Protein AF-A0A956U9A4-F1 (afdb_monomer)

pLDDT: mean 95.12, std 6.98, range [62.41, 98.94]

Structure (mmCIF, N/CA/C/O backbone):
data_AF-A0A956U9A4-F1
#
_entry.id   AF-A0A956U9A4-F1
#
loop_
_atom_site.group_PDB
_atom_site.id
_atom_site.type_symbol
_atom_site.label_atom_id
_atom_site.label_alt_id
_atom_site.label_comp_id
_atom_site.label_asym_id
_atom_site.label_entity_id
_atom_site.label_seq_id
_atom_site.pdbx_PDB_ins_code
_atom_site.Cartn_x
_atom_site.Cartn_y
_atom_site.Cartn_z
_atom_site.occupancy
_atom_site.B_iso_or_equiv
_atom_site.auth_seq_id
_atom_site.auth_comp_id
_atom_site.auth_asym_id
_atom_site.auth_atom_id
_atom_site.pdbx_PDB_model_num
ATOM 1 N N . ARG A 1 1 ? 8.591 -14.995 8.608 1.00 62.41 1 ARG A N 1
ATOM 2 C CA . ARG A 1 1 ? 7.697 -15.662 7.623 1.00 62.41 1 ARG A CA 1
ATOM 3 C C . ARG A 1 1 ? 7.841 -14.885 6.318 1.00 62.41 1 ARG A C 1
ATOM 5 O O . ARG A 1 1 ? 8.077 -13.694 6.421 1.00 62.41 1 ARG A O 1
ATOM 12 N N . SER A 1 2 ? 7.790 -15.517 5.143 1.00 76.75 2 SER A N 1
ATOM 13 C CA . SER A 1 2 ? 8.068 -14.824 3.863 1.00 76.75 2 SER A CA 1
ATOM 14 C C . SER A 1 2 ? 7.230 -15.306 2.670 1.00 76.75 2 SER A C 1
ATOM 16 O O . SER A 1 2 ? 7.515 -14.936 1.541 1.00 76.75 2 SER A O 1
ATOM 18 N N . ALA A 1 3 ? 6.189 -16.115 2.889 1.00 89.06 3 ALA A N 1
ATOM 19 C CA . ALA A 1 3 ? 5.326 -16.587 1.804 1.00 89.06 3 ALA A CA 1
ATOM 20 C C . ALA A 1 3 ? 4.289 -15.515 1.425 1.00 89.06 3 ALA A C 1
ATOM 22 O O . ALA A 1 3 ? 3.312 -15.332 2.150 1.00 89.06 3 ALA A O 1
ATOM 23 N N . GLY A 1 4 ? 4.514 -14.783 0.332 1.00 91.25 4 GLY A N 1
ATOM 24 C CA . GLY A 1 4 ? 3.512 -13.883 -0.251 1.00 91.25 4 GLY A CA 1
ATOM 25 C C . GLY A 1 4 ? 2.340 -14.655 -0.868 1.00 91.25 4 GLY A C 1
ATOM 26 O O . GLY A 1 4 ? 2.500 -15.811 -1.256 1.00 91.25 4 GLY A O 1
ATOM 27 N N . GLY A 1 5 ? 1.161 -14.034 -0.940 1.00 97.50 5 GLY A N 1
ATOM 28 C CA . GLY A 1 5 ? 0.001 -14.610 -1.623 1.00 97.50 5 GLY A CA 1
ATOM 29 C C . GLY A 1 5 ? 0.150 -14.512 -3.139 1.00 97.50 5 GLY A C 1
ATOM 30 O O . GLY A 1 5 ? 0.299 -15.523 -3.818 1.00 97.50 5 GLY A O 1
ATOM 31 N N . ILE A 1 6 ? 0.147 -13.286 -3.666 1.00 98.19 6 ILE A N 1
ATOM 32 C CA . ILE A 1 6 ? 0.467 -12.988 -5.068 1.00 98.19 6 ILE A CA 1
ATOM 33 C C . ILE A 1 6 ? 1.536 -11.906 -5.093 1.00 98.19 6 ILE A C 1
ATOM 35 O O . ILE A 1 6 ? 1.353 -10.850 -4.495 1.00 98.19 6 ILE A O 1
ATOM 39 N N . TYR A 1 7 ? 2.628 -12.150 -5.808 1.00 96.25 7 TYR A N 1
ATOM 40 C CA . TYR A 1 7 ? 3.703 -11.182 -5.960 1.00 96.25 7 TYR A CA 1
ATOM 41 C C . TYR A 1 7 ? 3.962 -10.907 -7.439 1.00 96.25 7 TYR A C 1
ATOM 43 O O . TYR A 1 7 ? 4.221 -11.829 -8.212 1.00 96.25 7 TYR A O 1
ATOM 51 N N . VAL A 1 8 ? 3.864 -9.637 -7.827 1.00 96.69 8 VAL A N 1
ATOM 52 C CA . VAL A 1 8 ? 4.248 -9.149 -9.149 1.00 96.69 8 VAL A CA 1
ATOM 53 C C . VAL A 1 8 ? 5.537 -8.346 -9.011 1.00 96.69 8 VAL A C 1
ATOM 55 O O . VAL A 1 8 ? 5.503 -7.219 -8.518 1.00 96.69 8 VAL A O 1
ATOM 58 N N . ASP A 1 9 ? 6.648 -8.936 -9.458 1.00 93.88 9 ASP A N 1
ATOM 59 C CA . ASP A 1 9 ? 7.989 -8.339 -9.466 1.00 93.88 9 ASP A CA 1
ATOM 60 C C . ASP A 1 9 ? 8.364 -7.863 -10.880 1.00 93.88 9 ASP A C 1
ATOM 62 O O . ASP A 1 9 ? 8.640 -8.667 -11.771 1.00 93.88 9 ASP A O 1
ATOM 66 N N . GLY A 1 10 ? 8.312 -6.548 -11.111 1.00 93.44 10 GLY A N 1
ATOM 67 C CA . GLY A 1 10 ? 8.625 -5.920 -12.403 1.00 93.44 10 GLY A CA 1
ATOM 68 C C . GLY A 1 10 ? 7.676 -6.286 -13.554 1.00 93.44 10 GLY A C 1
ATOM 69 O O . GLY A 1 10 ? 8.050 -6.156 -14.721 1.00 93.44 10 GLY A O 1
ATOM 70 N N . GLY A 1 11 ? 6.480 -6.789 -13.241 1.00 94.25 11 GLY A N 1
ATOM 71 C CA . GLY A 1 11 ? 5.494 -7.236 -14.226 1.00 94.25 11 GLY A CA 1
ATOM 72 C C . GLY A 1 11 ? 4.664 -6.095 -14.817 1.00 94.25 11 GLY A C 1
ATOM 73 O O . GLY A 1 11 ? 4.494 -5.049 -14.194 1.00 94.25 11 GLY A O 1
ATOM 74 N N . THR A 1 12 ? 4.108 -6.319 -16.012 1.00 97.25 12 THR A N 1
ATOM 75 C CA . THR A 1 12 ? 3.219 -5.359 -16.682 1.00 97.25 12 THR A CA 1
ATOM 76 C C . THR A 1 12 ? 1.996 -6.020 -17.308 1.00 97.25 12 THR A C 1
ATOM 78 O O . THR A 1 12 ? 2.074 -7.176 -17.721 1.00 97.25 12 THR A O 1
ATOM 81 N N . ASN A 1 13 ? 0.880 -5.288 -17.406 1.00 98.00 13 ASN A N 1
ATOM 82 C CA . ASN A 1 13 ? -0.366 -5.722 -18.055 1.00 98.00 13 ASN A CA 1
ATOM 83 C C . ASN A 1 13 ? -0.943 -7.023 -17.471 1.00 98.00 13 ASN A C 1
ATOM 85 O O . ASN A 1 13 ? -1.263 -7.971 -18.191 1.00 98.00 13 ASN A O 1
ATOM 89 N N . ILE A 1 14 ? -1.072 -7.072 -16.145 1.00 98.69 14 ILE A N 1
ATOM 90 C CA . ILE A 1 14 ? -1.564 -8.246 -15.412 1.00 98.69 14 ILE A CA 1
ATOM 91 C C . ILE A 1 14 ? -2.923 -7.932 -14.782 1.00 98.69 14 ILE A C 1
ATOM 93 O O . ILE A 1 14 ? -3.141 -6.848 -14.244 1.00 98.69 14 ILE A O 1
ATOM 97 N N . TYR A 1 15 ? -3.835 -8.905 -14.805 1.00 98.69 15 TYR A N 1
ATOM 98 C CA . TYR A 1 15 ? -5.142 -8.806 -14.158 1.00 98.69 15 TYR A CA 1
ATOM 99 C C . TYR A 1 15 ? -5.249 -9.804 -13.001 1.00 98.69 15 TYR A C 1
ATOM 101 O O . TYR A 1 15 ? -5.229 -11.015 -13.213 1.00 98.69 15 TYR A O 1
ATOM 109 N N . ILE A 1 16 ? -5.370 -9.300 -11.774 1.00 98.81 16 ILE A N 1
ATOM 110 C CA . ILE A 1 16 ? -5.518 -10.085 -10.544 1.00 98.81 16 ILE A CA 1
ATOM 111 C C . ILE A 1 16 ? -6.913 -9.824 -9.987 1.00 98.81 16 ILE A C 1
ATOM 113 O O . ILE A 1 16 ? -7.164 -8.778 -9.382 1.00 98.81 16 ILE A O 1
ATOM 117 N N . SER A 1 17 ? -7.838 -10.765 -10.167 1.00 98.75 17 SER A N 1
ATOM 118 C CA . SER A 1 17 ? -9.226 -10.537 -9.763 1.00 98.75 17 SER A CA 1
ATOM 119 C C . SER A 1 17 ? -9.955 -11.735 -9.190 1.00 98.75 17 SER A C 1
ATOM 121 O O . SER A 1 17 ? -9.759 -12.853 -9.657 1.00 98.75 17 SER A O 1
ATOM 123 N N . GLY A 1 18 ? -10.877 -11.475 -8.258 1.00 98.44 18 GLY A N 1
ATOM 124 C CA . GLY A 1 18 ? -11.787 -12.491 -7.721 1.00 98.44 18 GLY A CA 1
ATOM 125 C C . GLY A 1 18 ? -11.114 -13.531 -6.824 1.00 98.44 18 GLY A C 1
ATOM 126 O O . GLY A 1 18 ? -11.702 -14.576 -6.556 1.00 98.44 18 GLY A O 1
ATOM 127 N N . ASN A 1 19 ? -9.891 -13.267 -6.362 1.00 98.75 19 ASN A N 1
ATOM 128 C CA . ASN A 1 19 ? -9.151 -14.183 -5.503 1.00 98.75 19 ASN A CA 1
ATOM 129 C C . ASN A 1 19 ? -9.569 -14.036 -4.040 1.00 98.75 19 ASN A C 1
ATOM 131 O O . ASN A 1 19 ? -9.970 -12.961 -3.585 1.00 98.75 19 ASN A O 1
ATOM 135 N N . ARG A 1 20 ? -9.387 -15.120 -3.285 1.00 98.69 20 ARG A N 1
ATOM 136 C CA . ARG A 1 20 ? -9.447 -15.134 -1.824 1.00 98.69 20 ARG A CA 1
ATOM 137 C C . ARG A 1 20 ? -8.076 -15.521 -1.282 1.00 98.69 20 ARG A C 1
ATOM 139 O O . ARG A 1 20 ? -7.637 -16.646 -1.490 1.00 98.69 20 ARG A O 1
ATOM 146 N N . ILE A 1 21 ? -7.422 -14.588 -0.602 1.00 98.62 21 ILE A N 1
ATOM 147 C CA . ILE A 1 21 ? -6.065 -14.741 -0.070 1.00 98.62 21 ILE A CA 1
ATOM 148 C C . ILE A 1 21 ? -6.135 -14.603 1.446 1.00 98.62 21 ILE A C 1
ATOM 150 O O . ILE A 1 21 ? -6.641 -13.603 1.960 1.00 98.62 21 ILE A O 1
ATOM 154 N N . GLU A 1 22 ? -5.646 -15.610 2.167 1.00 97.56 22 GLU A N 1
ATOM 155 C CA . GLU A 1 22 ? -5.689 -15.638 3.628 1.00 97.56 22 GLU A CA 1
ATOM 156 C C . GLU A 1 22 ? -4.346 -16.054 4.224 1.00 97.56 22 GLU A C 1
ATOM 158 O O . GLU A 1 22 ? -3.684 -16.936 3.682 1.00 97.56 22 GLU A O 1
ATOM 163 N N . GLN A 1 23 ? -3.975 -15.462 5.365 1.00 96.94 23 GLN A N 1
ATOM 164 C CA . GLN A 1 23 ? -2.834 -15.900 6.193 1.00 96.94 23 GLN A CA 1
ATOM 165 C C . GLN A 1 23 ? -1.475 -15.923 5.465 1.00 96.94 23 GLN A C 1
ATOM 167 O O . GLN A 1 23 ? -0.543 -16.624 5.868 1.00 96.94 23 GLN A O 1
ATOM 172 N N . ALA A 1 24 ? -1.346 -15.123 4.406 1.00 97.44 24 ALA A N 1
ATOM 173 C CA . ALA A 1 24 ? -0.083 -14.895 3.722 1.00 97.44 24 ALA A CA 1
ATOM 174 C C . ALA A 1 24 ? 0.853 -14.025 4.577 1.00 97.44 24 ALA A C 1
ATOM 176 O O . ALA A 1 24 ? 0.463 -13.446 5.589 1.00 97.44 24 ALA A O 1
ATOM 177 N N . ASN A 1 25 ? 2.117 -13.904 4.182 1.00 96.94 25 ASN A N 1
ATOM 178 C CA . ASN A 1 25 ? 2.984 -12.869 4.730 1.00 96.94 25 ASN A CA 1
ATOM 179 C C . ASN A 1 25 ? 2.493 -11.483 4.291 1.00 96.94 25 ASN A C 1
ATOM 181 O O . ASN A 1 25 ? 2.035 -10.697 5.111 1.00 96.94 25 ASN A O 1
ATOM 185 N N . ILE A 1 26 ? 2.501 -11.244 2.982 1.00 97.75 26 ILE A N 1
ATOM 186 C CA . ILE A 1 26 ? 1.831 -10.121 2.325 1.00 97.75 26 ILE A CA 1
ATOM 187 C C . ILE A 1 26 ? 0.783 -10.727 1.395 1.00 97.75 26 ILE A C 1
ATOM 189 O O . ILE A 1 26 ? 1.067 -11.722 0.725 1.00 97.75 26 ILE A O 1
ATOM 193 N N . GLY A 1 27 ? -0.430 -10.177 1.379 1.00 98.50 27 GLY A N 1
ATOM 194 C CA . GLY A 1 27 ? -1.521 -10.731 0.575 1.00 98.50 27 GLY A CA 1
ATOM 195 C C . GLY A 1 27 ? -1.258 -10.590 -0.922 1.00 98.50 27 GLY A C 1
ATOM 196 O O . GLY A 1 27 ? -1.116 -11.592 -1.621 1.00 98.50 27 GLY A O 1
ATOM 197 N N . ILE A 1 28 ? -1.167 -9.351 -1.403 1.00 98.69 28 ILE A N 1
ATOM 198 C CA . ILE A 1 28 ? -0.756 -9.029 -2.775 1.00 98.69 28 ILE A CA 1
ATOM 199 C C . ILE A 1 28 ? 0.350 -7.981 -2.721 1.00 98.69 28 ILE A C 1
ATOM 201 O O . ILE A 1 28 ? 0.193 -6.959 -2.059 1.00 98.69 28 ILE A O 1
ATOM 205 N N . GLU A 1 29 ? 1.444 -8.207 -3.437 1.00 97.81 29 GLU A N 1
ATOM 206 C CA . GLU A 1 29 ? 2.542 -7.253 -3.556 1.00 97.81 29 GLU A CA 1
ATOM 207 C C . GLU A 1 29 ? 2.756 -6.853 -5.019 1.00 97.81 29 GLU A C 1
ATOM 209 O O . GLU A 1 29 ? 2.920 -7.709 -5.890 1.00 97.81 29 GLU A O 1
ATOM 214 N N . LEU A 1 30 ? 2.735 -5.545 -5.285 1.00 97.69 30 LEU A N 1
ATOM 215 C CA . LEU A 1 30 ? 3.113 -4.948 -6.567 1.00 97.69 30 LEU A CA 1
ATOM 216 C C . LEU A 1 30 ? 4.404 -4.154 -6.362 1.00 97.69 30 LEU A C 1
ATOM 218 O O . LEU A 1 30 ? 4.373 -2.969 -6.017 1.00 97.69 30 LEU A O 1
ATOM 222 N N . ALA A 1 31 ? 5.548 -4.799 -6.551 1.00 91.00 31 ALA A N 1
ATOM 223 C CA . ALA A 1 31 ? 6.848 -4.171 -6.337 1.00 91.00 31 ALA A CA 1
ATOM 224 C C . ALA A 1 31 ? 7.812 -4.516 -7.469 1.00 91.00 31 ALA A C 1
ATOM 226 O O . ALA A 1 31 ? 7.471 -5.222 -8.407 1.00 91.00 31 ALA A O 1
ATOM 227 N N . SER A 1 32 ? 9.024 -3.982 -7.408 1.00 86.50 32 SER A N 1
ATOM 228 C CA . SER A 1 32 ? 10.118 -4.495 -8.223 1.00 86.50 32 SER A CA 1
ATOM 229 C C . SER A 1 32 ? 11.358 -4.613 -7.345 1.00 86.50 32 SER A C 1
ATOM 231 O O . SER A 1 32 ? 11.889 -3.606 -6.863 1.00 86.50 32 SER A O 1
ATOM 233 N N . GLU A 1 33 ? 11.829 -5.835 -7.131 1.00 72.88 33 GLU A N 1
ATOM 234 C CA . GLU A 1 33 ? 12.967 -6.163 -6.263 1.00 72.88 33 GLU A CA 1
ATOM 235 C C . GLU A 1 33 ? 14.302 -5.740 -6.864 1.00 72.88 33 GLU A C 1
ATOM 237 O O . GLU A 1 33 ? 15.287 -5.488 -6.161 1.00 72.88 33 GLU A O 1
ATOM 242 N N . HIS A 1 34 ? 14.323 -5.599 -8.181 1.00 69.94 34 HIS A N 1
ATOM 243 C CA . HIS A 1 34 ? 15.484 -5.142 -8.905 1.00 69.94 34 HIS A CA 1
ATOM 244 C C . HIS A 1 34 ? 15.852 -3.711 -8.511 1.00 69.94 34 HIS A C 1
ATOM 246 O O . HIS A 1 34 ? 15.225 -2.733 -8.924 1.00 69.94 34 HIS A O 1
ATOM 252 N N . GLY A 1 35 ? 16.923 -3.601 -7.729 1.00 66.75 35 GLY A N 1
ATOM 253 C CA . GLY A 1 35 ? 17.571 -2.330 -7.466 1.00 66.75 35 GLY A CA 1
ATOM 254 C C . GLY A 1 35 ? 18.284 -1.780 -8.700 1.00 66.75 35 GLY A C 1
ATOM 255 O O . GLY A 1 35 ? 18.703 -2.520 -9.592 1.00 66.75 35 GLY A O 1
ATOM 256 N N . GLY A 1 36 ? 18.444 -0.459 -8.724 1.00 64.62 36 GLY A N 1
ATOM 257 C CA . GLY A 1 36 ? 19.126 0.245 -9.805 1.00 64.62 36 GLY A CA 1
ATOM 258 C C . GLY A 1 36 ? 18.243 0.534 -11.021 1.00 64.62 36 GLY A C 1
ATOM 259 O O . GLY A 1 36 ? 17.038 0.284 -11.049 1.00 64.62 36 GLY A O 1
ATOM 260 N N . ARG A 1 37 ? 18.870 1.142 -12.023 1.00 71.25 37 ARG A N 1
ATOM 261 C CA . ARG A 1 37 ? 18.259 1.470 -13.308 1.00 71.25 37 ARG A CA 1
ATOM 262 C C . ARG A 1 37 ? 18.696 0.436 -14.351 1.00 71.25 37 ARG A C 1
ATOM 264 O O . ARG A 1 37 ? 19.752 -0.175 -14.194 1.00 71.25 37 ARG A O 1
ATOM 271 N N . ASP A 1 38 ? 17.894 0.213 -15.384 1.00 74.12 38 ASP A N 1
ATOM 272 C CA . ASP A 1 38 ? 18.317 -0.557 -16.554 1.00 74.12 38 ASP A CA 1
ATOM 273 C C . ASP A 1 38 ? 19.442 0.165 -17.326 1.00 74.12 38 ASP A C 1
ATOM 275 O O . ASP A 1 38 ? 19.882 1.255 -16.944 1.00 74.12 38 ASP A O 1
ATOM 279 N N . SER A 1 39 ? 19.919 -0.433 -18.421 1.00 76.12 39 SER A N 1
ATOM 280 C CA . SER A 1 39 ? 20.997 0.132 -19.249 1.00 76.12 39 SER A CA 1
ATOM 281 C C . SER A 1 39 ? 20.683 1.519 -19.821 1.00 76.12 39 SER A C 1
ATOM 283 O O . SER A 1 39 ? 21.599 2.222 -20.234 1.00 76.12 39 SER A O 1
ATOM 285 N N . ASN A 1 40 ? 19.411 1.924 -19.825 1.00 78.19 40 ASN A N 1
ATOM 286 C CA . ASN A 1 40 ? 18.941 3.216 -20.316 1.00 78.19 40 ASN A CA 1
ATOM 287 C C . ASN A 1 40 ? 18.636 4.195 -19.174 1.00 78.19 40 ASN A C 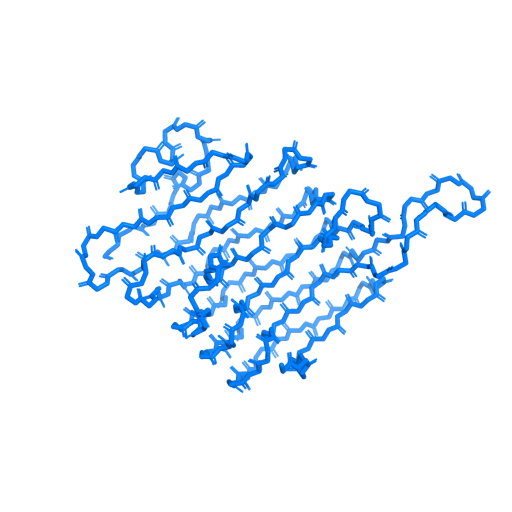1
ATOM 289 O O . ASN A 1 40 ? 18.082 5.270 -19.402 1.00 78.19 40 ASN A O 1
ATOM 293 N N . GLY A 1 41 ? 18.958 3.842 -17.928 1.00 74.75 41 GLY A N 1
ATOM 294 C CA . GLY A 1 41 ? 18.670 4.693 -16.785 1.00 74.75 41 GLY A CA 1
ATOM 295 C C . GLY A 1 41 ? 17.209 4.629 -16.315 1.00 74.75 41 GLY A C 1
ATOM 296 O O . GLY A 1 41 ? 16.823 5.455 -15.487 1.00 74.75 41 GLY A O 1
ATOM 297 N N . LYS A 1 42 ? 16.382 3.677 -16.759 1.00 79.56 42 LYS A N 1
ATOM 298 C CA . LYS A 1 42 ? 14.988 3.538 -16.298 1.00 79.56 42 LYS A CA 1
ATOM 299 C C . LYS A 1 42 ? 14.909 2.659 -15.046 1.00 79.56 42 LYS A C 1
ATOM 301 O O . LYS A 1 42 ? 15.515 1.597 -14.980 1.00 79.56 42 LYS A O 1
ATOM 306 N N . ILE A 1 43 ? 14.166 3.096 -14.028 1.00 82.12 43 ILE A N 1
ATOM 307 C CA . ILE A 1 43 ? 13.884 2.272 -12.839 1.00 82.12 43 ILE A CA 1
ATOM 308 C C . ILE A 1 43 ? 13.002 1.086 -13.258 1.00 82.12 43 ILE A C 1
ATOM 310 O O . ILE A 1 43 ? 12.021 1.276 -13.981 1.00 82.12 43 ILE A O 1
ATOM 314 N N . ARG A 1 44 ? 13.326 -0.131 -12.801 1.00 87.69 44 ARG A N 1
ATOM 315 C CA . ARG A 1 44 ? 12.452 -1.293 -13.023 1.00 87.69 44 ARG A CA 1
ATOM 316 C C . ARG A 1 44 ? 11.152 -1.124 -12.248 1.00 87.69 44 ARG A C 1
ATOM 318 O O . ARG A 1 44 ? 11.157 -0.666 -11.106 1.00 87.69 44 ARG A O 1
ATOM 325 N N . THR A 1 45 ? 10.043 -1.397 -12.917 1.00 92.38 45 THR A N 1
ATOM 326 C CA . THR A 1 45 ? 8.733 -0.921 -12.486 1.00 92.38 45 THR A CA 1
ATOM 327 C C . THR A 1 45 ? 7.688 -1.997 -12.709 1.00 92.38 45 THR A C 1
ATOM 329 O O . THR A 1 45 ? 7.687 -2.621 -13.765 1.00 92.38 45 THR A O 1
ATOM 332 N N . THR A 1 46 ? 6.818 -2.186 -11.720 1.00 96.25 46 THR A N 1
ATOM 333 C CA . THR A 1 46 ? 5.560 -2.916 -11.896 1.00 96.25 46 THR A CA 1
ATOM 334 C C . THR A 1 46 ? 4.483 -1.928 -12.310 1.00 96.25 46 THR A C 1
ATOM 336 O O . THR A 1 46 ? 4.235 -0.947 -11.596 1.00 96.25 46 THR A O 1
ATOM 339 N N . ASP A 1 47 ? 3.884 -2.149 -13.476 1.00 97.38 47 ASP A N 1
ATOM 340 C CA . ASP A 1 47 ? 2.950 -1.195 -14.070 1.00 97.38 47 ASP A CA 1
ATOM 341 C C . ASP A 1 47 ? 1.758 -1.823 -14.786 1.00 97.38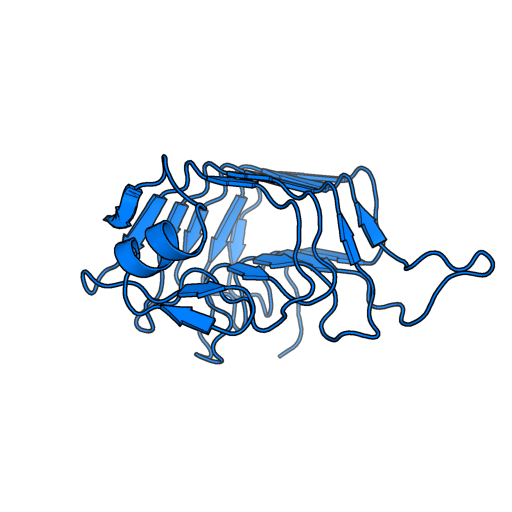 47 ASP A C 1
ATOM 343 O O . ASP A 1 47 ? 1.776 -2.995 -15.140 1.00 97.38 47 ASP A O 1
ATOM 347 N N . HIS A 1 48 ? 0.678 -1.062 -14.970 1.00 98.56 48 HIS A N 1
ATOM 348 C CA . HIS A 1 48 ? -0.540 -1.540 -15.641 1.00 98.56 48 HIS A CA 1
ATOM 349 C C . HIS A 1 48 ? -1.096 -2.852 -15.056 1.00 98.56 48 HIS A C 1
ATOM 351 O O . HIS A 1 48 ? -1.716 -3.658 -15.758 1.00 98.56 48 HIS A O 1
ATOM 357 N N . VAL A 1 49 ? -0.882 -3.094 -13.759 1.00 98.81 49 VAL A N 1
ATOM 358 C CA . VAL A 1 49 ? -1.489 -4.215 -13.044 1.00 98.81 49 VAL A CA 1
ATOM 359 C C . VAL A 1 49 ? -2.825 -3.768 -12.476 1.00 98.81 49 VAL A C 1
ATOM 361 O O . VAL A 1 49 ? -2.914 -2.771 -11.761 1.00 98.81 49 VAL A O 1
ATOM 364 N N . THR A 1 50 ? -3.881 -4.523 -12.764 1.00 98.94 50 THR A N 1
ATOM 365 C CA . THR A 1 50 ? -5.194 -4.310 -12.153 1.00 98.94 50 THR A CA 1
ATOM 366 C C . THR A 1 50 ? -5.457 -5.364 -11.088 1.00 98.94 50 THR A C 1
ATOM 368 O O . THR A 1 50 ? -5.570 -6.548 -11.392 1.00 98.94 50 THR A O 1
ATOM 371 N N . VAL A 1 51 ? -5.612 -4.929 -9.842 1.00 98.94 51 VAL A N 1
ATOM 372 C CA . VAL A 1 51 ? -6.016 -5.737 -8.690 1.00 98.94 51 VAL A CA 1
ATOM 373 C C . VAL A 1 51 ? -7.468 -5.406 -8.364 1.00 98.94 51 VAL A C 1
ATOM 375 O O . VAL A 1 51 ? -7.757 -4.337 -7.822 1.00 98.94 51 VAL A O 1
ATOM 378 N N . LYS A 1 52 ? -8.398 -6.303 -8.708 1.00 98.94 52 LYS A N 1
ATOM 379 C CA . LYS A 1 52 ? -9.836 -6.019 -8.638 1.00 98.94 52 LYS A CA 1
ATOM 380 C C . LYS A 1 52 ? -10.666 -7.064 -7.903 1.00 98.94 52 LYS A C 1
ATOM 382 O O . LYS A 1 52 ? -10.618 -8.244 -8.233 1.00 98.94 52 LYS A O 1
ATOM 387 N N . ASN A 1 53 ? -11.553 -6.621 -7.012 1.00 98.88 53 ASN A N 1
ATOM 388 C CA . ASN A 1 53 ? -12.569 -7.474 -6.376 1.00 98.88 53 ASN A CA 1
ATOM 389 C C . ASN A 1 53 ? -11.990 -8.719 -5.674 1.00 98.88 53 ASN A C 1
ATOM 391 O O . ASN A 1 53 ? -12.593 -9.792 -5.705 1.00 98.88 53 ASN A O 1
ATOM 395 N N . ASN A 1 54 ? -10.811 -8.600 -5.065 1.00 98.94 54 ASN A N 1
ATOM 396 C CA . ASN A 1 54 ? -10.218 -9.668 -4.266 1.00 98.94 54 ASN A CA 1
ATOM 397 C C . ASN A 1 54 ? -10.627 -9.527 -2.792 1.00 98.94 54 ASN A C 1
ATOM 399 O O . ASN A 1 54 ? -10.839 -8.417 -2.296 1.00 98.94 54 ASN A O 1
ATOM 403 N N . LEU A 1 55 ? -10.694 -10.652 -2.083 1.00 98.94 55 LEU A N 1
ATOM 404 C CA . LEU A 1 55 ? -10.769 -10.708 -0.626 1.00 98.94 55 LEU A CA 1
ATOM 405 C C . LEU A 1 55 ? -9.381 -11.052 -0.080 1.00 98.94 55 LEU A C 1
ATOM 407 O O . LEU A 1 55 ? -8.893 -12.157 -0.314 1.00 98.94 55 LEU A O 1
ATOM 411 N N . ILE A 1 56 ? -8.771 -10.132 0.665 1.00 98.88 56 ILE A N 1
ATOM 412 C CA . ILE A 1 56 ? -7.466 -10.334 1.301 1.00 98.88 56 ILE A CA 1
ATOM 413 C C . ILE A 1 56 ? -7.608 -10.187 2.811 1.00 98.88 56 ILE A C 1
ATOM 415 O O . ILE A 1 56 ? -8.025 -9.134 3.295 1.00 98.88 56 ILE A O 1
ATOM 419 N N . LYS A 1 57 ? -7.257 -11.221 3.576 1.00 98.62 57 LYS A N 1
ATOM 420 C CA . LYS A 1 57 ? -7.449 -11.189 5.029 1.00 98.62 57 LYS A CA 1
ATOM 421 C C . LYS A 1 57 ? -6.349 -11.852 5.837 1.00 98.62 57 LYS A C 1
ATOM 423 O O . LYS A 1 57 ? -5.827 -12.905 5.473 1.00 98.62 57 LYS A O 1
ATOM 428 N N . SER A 1 58 ? -6.108 -11.290 7.017 1.00 98.38 58 SER A N 1
ATOM 429 C CA . SER A 1 58 ? -5.220 -11.871 8.028 1.00 98.38 58 SER A CA 1
ATOM 430 C C . SER A 1 58 ? -3.795 -12.124 7.534 1.00 98.38 58 SER A C 1
ATOM 432 O O . SER A 1 58 ? -3.146 -13.055 8.007 1.00 98.38 58 SER A O 1
ATOM 434 N N . SER A 1 59 ? -3.311 -11.320 6.586 1.00 98.38 59 SER A N 1
ATOM 435 C CA . SER A 1 59 ? -1.901 -11.321 6.210 1.00 98.38 59 SER A CA 1
ATOM 436 C C . SER A 1 59 ? -1.038 -10.813 7.365 1.00 98.38 59 SER A C 1
ATOM 438 O O . SER A 1 59 ? -1.446 -9.916 8.106 1.00 98.38 59 SER A O 1
ATOM 440 N N . HIS A 1 60 ? 0.159 -11.375 7.514 1.00 97.81 60 HIS A N 1
ATOM 441 C CA . HIS A 1 60 ? 1.040 -11.073 8.639 1.00 97.81 60 HIS A CA 1
ATOM 442 C C . HIS A 1 60 ? 1.554 -9.634 8.638 1.00 97.81 60 HIS A C 1
ATOM 444 O O . HIS A 1 60 ? 1.542 -9.018 9.698 1.00 97.81 60 HIS A O 1
ATOM 450 N N . VAL A 1 61 ? 1.968 -9.134 7.473 1.00 97.56 61 VAL A N 1
ATOM 451 C CA . VAL A 1 61 ? 2.563 -7.806 7.273 1.00 97.56 61 VAL A CA 1
ATOM 452 C C . VAL A 1 61 ? 1.525 -6.863 6.674 1.00 97.56 61 VAL A C 1
ATOM 454 O O . VAL A 1 61 ? 1.077 -5.952 7.339 1.00 97.56 61 VAL A O 1
ATOM 457 N N . ALA A 1 62 ? 1.050 -7.103 5.450 1.00 98.25 62 ALA A N 1
ATOM 458 C CA . ALA A 1 62 ? 0.088 -6.209 4.797 1.00 98.25 62 ALA A CA 1
ATOM 459 C C . ALA A 1 62 ? -0.941 -6.980 3.973 1.00 98.25 62 ALA A C 1
ATOM 461 O O . ALA A 1 62 ? -0.665 -8.071 3.462 1.00 98.25 62 ALA A O 1
ATOM 462 N N . GLY A 1 63 ? -2.127 -6.398 3.797 1.00 98.62 63 GLY A N 1
ATOM 463 C CA . GLY A 1 63 ? -3.110 -6.927 2.858 1.00 98.62 63 GLY A CA 1
ATOM 464 C C . G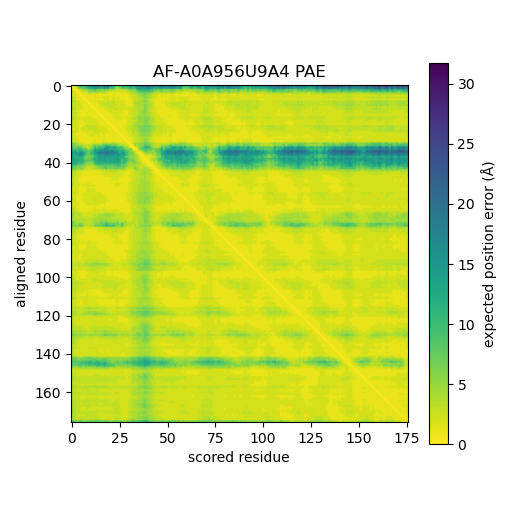LY A 1 63 ? -2.615 -6.728 1.432 1.00 98.62 63 GLY A C 1
ATOM 465 O O . GLY A 1 63 ? -2.354 -7.695 0.717 1.00 98.62 63 GLY A O 1
ATOM 466 N N . ILE A 1 64 ? -2.409 -5.470 1.051 1.00 98.81 64 ILE A N 1
ATOM 467 C CA . ILE A 1 64 ? -1.762 -5.109 -0.211 1.00 98.81 64 ILE A CA 1
ATOM 468 C C . ILE A 1 64 ? -0.530 -4.256 0.084 1.00 98.81 64 ILE A C 1
ATOM 470 O O . ILE A 1 64 ? -0.605 -3.323 0.881 1.00 98.81 64 ILE A O 1
ATOM 474 N N . SER A 1 65 ? 0.587 -4.552 -0.577 1.00 98.25 65 SER A N 1
ATOM 475 C CA . SER A 1 65 ? 1.773 -3.697 -0.595 1.00 98.25 65 SER A CA 1
ATOM 476 C C . SER A 1 65 ? 2.095 -3.239 -2.013 1.00 98.25 65 SER A C 1
ATOM 478 O O . SER A 1 65 ? 1.986 -4.024 -2.956 1.00 98.25 65 SER A O 1
ATOM 480 N N . ILE A 1 66 ? 2.492 -1.976 -2.174 1.00 97.81 66 ILE A N 1
ATOM 481 C CA . ILE A 1 66 ? 2.930 -1.425 -3.458 1.00 97.81 66 ILE A CA 1
ATOM 482 C C . ILE A 1 66 ? 4.218 -0.616 -3.339 1.00 97.81 66 ILE A C 1
ATOM 484 O O . ILE A 1 66 ? 4.426 0.113 -2.368 1.00 97.81 66 ILE A O 1
ATOM 488 N N . GLY A 1 67 ? 5.047 -0.682 -4.377 1.00 95.25 67 GLY A N 1
ATOM 489 C CA . GLY A 1 67 ? 6.299 0.066 -4.479 1.00 95.25 67 GLY A CA 1
ATOM 490 C C . GLY A 1 67 ? 7.505 -0.668 -3.908 1.00 95.25 67 GLY A C 1
ATOM 491 O O . GLY A 1 67 ? 7.408 -1.773 -3.387 1.00 95.25 67 GLY A O 1
ATOM 492 N N . GLY A 1 68 ? 8.673 -0.045 -4.031 1.00 92.75 68 GLY A N 1
ATOM 493 C CA . GLY A 1 68 ? 9.931 -0.623 -3.576 1.00 92.75 68 GLY A CA 1
ATOM 494 C C . GLY A 1 68 ? 10.103 -0.505 -2.065 1.00 92.75 68 GLY A C 1
ATOM 495 O O . GLY A 1 68 ? 9.897 0.568 -1.497 1.00 92.75 68 GLY A O 1
ATOM 496 N N . TYR A 1 69 ? 10.582 -1.570 -1.421 1.00 89.25 69 TYR A N 1
ATOM 497 C CA . TYR A 1 69 ? 10.782 -1.604 0.034 1.00 89.25 69 TYR A CA 1
ATOM 498 C C . TYR A 1 69 ? 11.841 -0.629 0.575 1.00 89.25 69 TYR A C 1
ATOM 500 O O . TYR A 1 69 ? 12.010 -0.483 1.781 1.00 89.25 69 TYR A O 1
ATOM 508 N N . ASN A 1 70 ? 12.589 0.040 -0.306 1.00 91.12 70 ASN A N 1
ATOM 509 C CA . ASN A 1 70 ? 13.388 1.214 0.018 1.00 91.12 70 ASN A CA 1
ATOM 510 C C . ASN A 1 70 ? 13.599 2.088 -1.231 1.00 91.12 70 ASN A C 1
ATOM 512 O O . ASN A 1 70 ? 13.203 1.736 -2.342 1.00 91.12 70 ASN A O 1
ATOM 516 N N . LEU A 1 71 ? 14.279 3.225 -1.057 1.00 89.56 71 LEU A N 1
ATOM 517 C CA . LEU A 1 71 ? 14.539 4.199 -2.126 1.00 89.56 71 LEU A CA 1
ATOM 518 C C . LEU A 1 71 ? 15.366 3.648 -3.305 1.00 89.56 71 LEU A C 1
ATOM 520 O O . LEU A 1 71 ? 15.295 4.199 -4.401 1.00 89.56 71 LEU A O 1
ATOM 524 N N . ASN A 1 72 ? 16.121 2.568 -3.091 1.00 88.19 72 ASN A N 1
ATOM 525 C CA . ASN A 1 72 ? 16.991 1.928 -4.080 1.00 88.19 72 ASN A CA 1
ATOM 526 C C . ASN A 1 72 ? 16.328 0.723 -4.766 1.00 88.19 72 ASN A C 1
ATOM 528 O O . ASN A 1 72 ? 17.025 -0.075 -5.399 1.00 88.19 72 ASN A O 1
ATOM 532 N N . ARG A 1 7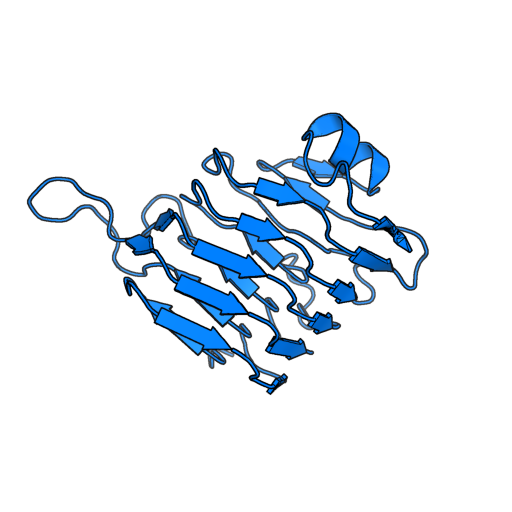3 ? 15.019 0.534 -4.588 1.00 89.44 73 ARG A N 1
ATOM 533 C CA . ARG A 1 73 ? 14.227 -0.529 -5.217 1.00 89.44 73 ARG A CA 1
ATOM 534 C C . ARG A 1 73 ? 13.289 0.042 -6.268 1.00 89.44 73 ARG A C 1
ATOM 536 O O . ARG A 1 73 ? 13.183 1.262 -6.429 1.00 89.44 73 ARG A O 1
ATOM 543 N N . GLY A 1 74 ? 12.675 -0.864 -7.016 1.00 89.31 74 GLY A N 1
ATOM 544 C CA . GLY A 1 74 ? 11.835 -0.531 -8.146 1.00 89.31 74 GLY A CA 1
ATOM 545 C C . GLY A 1 74 ? 10.596 0.280 -7.781 1.00 89.31 74 GLY A C 1
ATOM 546 O O . GLY A 1 74 ? 10.326 0.592 -6.620 1.00 89.31 74 GLY A O 1
ATOM 547 N N . ALA A 1 75 ? 9.865 0.668 -8.814 1.00 92.88 75 ALA A N 1
ATOM 548 C CA . ALA A 1 75 ? 8.679 1.502 -8.707 1.00 92.88 75 ALA A CA 1
ATOM 549 C C . ALA A 1 75 ? 7.393 0.684 -8.892 1.00 92.88 75 ALA A C 1
ATOM 551 O O . ALA A 1 75 ? 7.416 -0.423 -9.430 1.00 92.88 75 ALA A O 1
ATOM 552 N N . ALA A 1 76 ? 6.271 1.276 -8.491 1.00 96.12 76 ALA A N 1
ATOM 553 C CA . ALA A 1 76 ? 4.938 0.832 -8.883 1.00 96.12 76 ALA A CA 1
ATOM 554 C C . ALA A 1 76 ? 4.202 2.022 -9.508 1.00 96.12 76 ALA A C 1
ATOM 556 O O . ALA A 1 76 ? 4.003 3.040 -8.831 1.00 96.12 76 ALA A O 1
ATOM 557 N N . THR A 1 77 ? 3.853 1.932 -10.793 1.00 96.88 77 THR A N 1
ATOM 558 C CA . THR A 1 77 ? 3.193 3.030 -11.519 1.00 96.88 77 THR A CA 1
ATOM 559 C C . THR A 1 77 ? 1.982 2.576 -12.306 1.00 96.88 77 THR A C 1
ATOM 561 O O . THR A 1 77 ? 1.952 1.445 -12.765 1.00 96.88 77 THR A O 1
ATOM 564 N N . ASP A 1 78 ? 0.998 3.456 -12.477 1.00 98.38 78 ASP A N 1
ATOM 565 C CA . ASP A 1 78 ? -0.133 3.233 -13.390 1.00 98.38 78 ASP A CA 1
ATOM 566 C C . ASP A 1 78 ? -0.890 1.912 -13.116 1.00 98.38 78 ASP A C 1
ATOM 568 O O . ASP A 1 78 ? -1.444 1.281 -14.016 1.00 98.38 78 ASP A O 1
ATOM 572 N N . ASN A 1 79 ? -0.897 1.461 -11.855 1.00 98.81 79 ASN A N 1
ATOM 573 C CA . ASN A 1 79 ? -1.658 0.296 -11.411 1.00 98.81 79 ASN A CA 1
ATOM 574 C C . ASN A 1 79 ? -3.040 0.719 -10.910 1.00 98.81 79 ASN A C 1
ATOM 576 O O . ASN A 1 79 ? -3.228 1.835 -10.423 1.00 98.81 79 ASN A O 1
ATOM 580 N N . VAL A 1 80 ? -3.994 -0.207 -10.962 1.00 98.94 80 VAL A N 1
ATOM 581 C CA . VAL A 1 80 ? -5.370 0.009 -10.501 1.00 98.94 80 VAL A CA 1
ATOM 582 C C . VAL A 1 80 ? -5.698 -0.994 -9.405 1.00 98.94 80 VAL A C 1
ATOM 584 O O . VAL A 1 80 ? -5.745 -2.196 -9.644 1.00 98.94 80 VAL A O 1
ATOM 587 N N . ILE A 1 81 ? -5.967 -0.513 -8.198 1.00 98.94 81 ILE A N 1
ATOM 588 C CA . ILE A 1 81 ? -6.353 -1.304 -7.029 1.00 98.94 81 ILE A CA 1
ATOM 589 C C . ILE A 1 81 ? -7.771 -0.896 -6.662 1.00 98.94 81 ILE A C 1
ATOM 591 O O . ILE A 1 81 ? -7.986 0.146 -6.040 1.00 98.94 81 ILE A O 1
ATOM 595 N N . THR A 1 82 ? -8.754 -1.699 -7.070 1.00 98.94 82 THR A N 1
ATOM 596 C CA . THR A 1 82 ? -10.156 -1.292 -6.962 1.00 98.94 82 THR A CA 1
ATOM 597 C C . THR A 1 82 ? -11.126 -2.380 -6.525 1.00 98.94 82 THR A C 1
ATOM 599 O O . THR A 1 82 ? -11.000 -3.547 -6.889 1.00 98.94 82 THR A O 1
ATOM 602 N N . GLY A 1 83 ? -12.129 -2.007 -5.728 1.00 98.81 83 GLY A N 1
ATOM 603 C CA . GLY A 1 83 ? -13.198 -2.920 -5.305 1.00 98.81 83 GLY A CA 1
ATOM 604 C C . GLY A 1 83 ? -12.745 -4.072 -4.401 1.00 98.81 83 GLY A C 1
ATOM 605 O O . GLY A 1 83 ? -13.512 -5.006 -4.166 1.00 98.81 83 GLY A O 1
ATOM 606 N N . ASN A 1 84 ? -11.508 -4.052 -3.899 1.00 98.94 84 ASN A N 1
ATOM 607 C CA . ASN A 1 84 ? -10.994 -5.109 -3.033 1.00 98.94 84 ASN A CA 1
ATOM 608 C C . ASN A 1 84 ? -11.544 -4.961 -1.611 1.00 98.94 84 ASN A C 1
ATOM 610 O O . ASN A 1 84 ? -11.865 -3.861 -1.162 1.00 98.94 84 ASN A O 1
ATOM 614 N N . THR A 1 85 ? -11.633 -6.076 -0.891 1.00 98.94 85 THR A N 1
ATOM 615 C CA . THR A 1 85 ? -11.959 -6.103 0.539 1.00 98.94 85 THR A CA 1
ATOM 616 C C . THR A 1 85 ? -10.747 -6.603 1.312 1.00 98.94 85 THR A C 1
ATOM 618 O O . THR A 1 85 ? -10.340 -7.753 1.146 1.00 98.94 85 THR A O 1
ATOM 621 N N . LEU A 1 86 ? -10.174 -5.736 2.142 1.00 98.88 86 LEU A N 1
ATOM 622 C CA . LEU A 1 86 ? -9.012 -6.015 2.977 1.00 98.88 86 LEU A CA 1
ATOM 623 C C . LEU A 1 86 ? -9.464 -6.084 4.437 1.00 98.88 86 LEU A C 1
ATOM 625 O O . LEU A 1 86 ? -10.167 -5.184 4.900 1.00 98.88 86 LEU A O 1
ATOM 629 N N . VAL A 1 87 ? -9.154 -7.185 5.127 1.00 98.75 87 VAL A N 1
ATOM 630 C CA . VAL A 1 87 ? -9.717 -7.473 6.451 1.00 98.75 87 VAL A CA 1
ATOM 631 C C . VAL A 1 87 ? -8.677 -7.989 7.437 1.00 98.75 87 VAL A C 1
ATOM 633 O O . VAL A 1 87 ? -8.185 -9.113 7.308 1.00 98.75 87 VAL A O 1
ATOM 636 N N . ASN A 1 88 ? -8.468 -7.233 8.512 1.00 98.31 88 ASN A N 1
ATOM 637 C CA . ASN A 1 88 ? -7.614 -7.579 9.644 1.00 98.31 88 ASN A CA 1
ATOM 638 C C . ASN A 1 88 ? -6.220 -8.051 9.207 1.00 98.31 88 ASN A C 1
ATOM 640 O O . ASN A 1 88 ? -5.724 -9.060 9.718 1.00 98.31 88 ASN A O 1
ATOM 644 N N . ASN A 1 89 ? -5.631 -7.380 8.223 1.00 98.56 89 ASN A N 1
ATOM 645 C CA . ASN A 1 89 ? -4.245 -7.613 7.837 1.00 98.56 89 ASN A CA 1
ATOM 646 C C . ASN A 1 89 ? -3.301 -6.938 8.847 1.00 98.56 89 ASN A C 1
ATOM 648 O O . ASN A 1 89 ? -3.763 -6.360 9.831 1.00 98.56 89 ASN A O 1
ATOM 652 N N . ASP A 1 90 ? -1.990 -7.084 8.650 1.00 98.19 90 ASP A N 1
ATOM 653 C CA . ASP A 1 90 ? -0.967 -6.680 9.621 1.00 98.19 90 ASP A CA 1
ATOM 654 C C . ASP A 1 90 ? -1.177 -7.344 10.990 1.00 98.19 90 ASP A C 1
ATOM 656 O O . ASP A 1 90 ? -1.302 -6.705 12.038 1.00 98.19 90 ASP A O 1
ATOM 660 N N . THR A 1 91 ? -1.298 -8.675 10.996 1.00 97.81 91 THR A N 1
ATOM 661 C CA . THR A 1 91 ? -1.489 -9.412 12.254 1.00 97.81 91 THR A CA 1
ATOM 662 C C . THR A 1 91 ? -0.249 -9.381 13.149 1.00 97.81 91 THR A C 1
ATOM 664 O O . THR A 1 91 ? -0.358 -9.705 14.329 1.00 97.81 91 THR A O 1
ATOM 667 N N . MET A 1 92 ? 0.926 -9.065 12.593 1.00 96.75 92 MET A N 1
ATOM 668 C CA . MET A 1 92 ? 2.156 -8.868 13.365 1.00 96.75 92 MET A CA 1
ATOM 669 C C . MET A 1 92 ? 2.202 -7.516 14.073 1.00 96.75 92 MET A C 1
ATOM 671 O O . MET A 1 92 ? 2.969 -7.382 15.023 1.00 96.75 92 MET A O 1
ATOM 675 N N . GLN A 1 93 ? 1.360 -6.571 13.660 1.00 96.62 93 GLN A N 1
ATOM 676 C CA . GLN A 1 93 ? 1.313 -5.221 14.200 1.00 96.62 93 GLN A CA 1
ATOM 677 C C . GLN A 1 93 ? 2.631 -4.470 14.015 1.00 96.62 93 GLN A C 1
ATOM 679 O O . GLN A 1 93 ? 3.146 -3.842 14.941 1.00 96.62 93 GLN A O 1
ATOM 684 N N . ASP A 1 94 ? 3.205 -4.586 12.816 1.00 95.38 94 ASP A N 1
ATOM 685 C CA . ASP A 1 94 ? 4.491 -3.972 12.474 1.00 95.38 94 ASP A CA 1
ATOM 686 C C . ASP A 1 94 ? 4.358 -2.558 11.888 1.00 95.38 94 ASP A C 1
ATOM 688 O O . ASP A 1 94 ? 5.364 -1.903 11.605 1.00 95.38 94 ASP A O 1
ATOM 692 N N . GLY A 1 95 ? 3.125 -2.055 11.771 1.00 96.69 95 GLY A N 1
ATOM 693 C CA . GLY A 1 95 ? 2.838 -0.713 11.275 1.00 96.69 95 GLY A CA 1
ATOM 694 C C . GLY A 1 95 ? 2.656 -0.644 9.760 1.00 96.69 95 GLY A C 1
ATOM 695 O O . GLY A 1 95 ? 2.719 0.446 9.188 1.00 96.69 95 GLY A O 1
ATOM 696 N N . SER A 1 96 ? 2.413 -1.778 9.105 1.00 97.56 96 SER A N 1
ATOM 697 C CA . SER A 1 96 ? 2.111 -1.842 7.673 1.00 97.56 96 SER A CA 1
ATOM 698 C C . SER A 1 96 ? 0.629 -1.587 7.367 1.00 97.56 96 SER A C 1
ATOM 700 O O . SER A 1 96 ? 0.314 -0.976 6.341 1.00 97.56 96 SER A O 1
ATOM 702 N N . GLY A 1 97 ? -0.280 -1.994 8.260 1.00 97.88 97 GLY A N 1
ATOM 703 C CA . GLY A 1 97 ? -1.727 -1.807 8.113 1.00 97.88 97 GLY A CA 1
ATOM 704 C C . GLY A 1 97 ? -2.383 -2.629 6.994 1.00 97.88 97 GLY A C 1
ATOM 705 O O . GLY A 1 97 ? -1.858 -3.635 6.513 1.00 97.88 97 GLY A O 1
ATOM 706 N N . GLU A 1 98 ? -3.576 -2.205 6.568 1.00 98.75 98 GLU A N 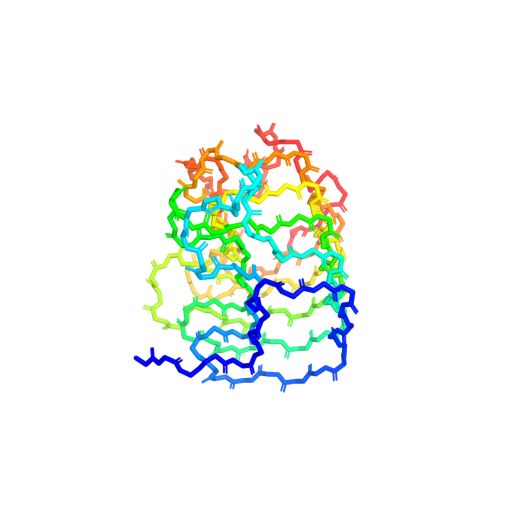1
ATOM 707 C CA . GLU A 1 98 ? -4.303 -2.882 5.483 1.00 98.75 98 GLU A CA 1
ATOM 708 C C . GLU A 1 98 ? -3.630 -2.667 4.115 1.00 98.75 98 GLU A C 1
ATOM 710 O O . GLU A 1 98 ? -3.431 -3.625 3.360 1.00 98.75 98 GLU A O 1
ATOM 715 N N . LEU A 1 99 ? -3.248 -1.422 3.817 1.00 98.81 99 LEU A N 1
ATOM 716 C CA . LEU A 1 99 ? -2.538 -1.021 2.604 1.00 98.81 99 LEU A CA 1
ATOM 717 C C . LEU A 1 99 ? -1.186 -0.391 2.951 1.00 98.81 99 LEU A C 1
ATOM 719 O O . LEU A 1 99 ? -1.132 0.658 3.593 1.00 98.81 99 LEU A O 1
ATOM 723 N N . MET A 1 100 ? -0.108 -0.975 2.433 1.00 98.56 100 MET A N 1
ATOM 724 C CA . MET A 1 100 ? 1.246 -0.446 2.567 1.00 98.56 100 MET A CA 1
ATOM 725 C C . MET A 1 100 ? 1.734 0.184 1.261 1.00 98.56 100 MET A C 1
ATOM 727 O O . MET A 1 100 ? 1.940 -0.497 0.259 1.00 98.56 100 MET A O 1
ATOM 731 N N . ILE A 1 101 ? 1.964 1.495 1.280 1.00 98.25 101 ILE A N 1
ATOM 732 C CA . ILE A 1 101 ? 2.501 2.267 0.155 1.00 98.25 101 ILE A CA 1
ATOM 733 C C . ILE A 1 101 ? 3.966 2.588 0.442 1.00 98.25 101 ILE A C 1
ATOM 735 O O . ILE A 1 101 ? 4.285 3.425 1.287 1.00 98.25 101 ILE A O 1
ATOM 739 N N . GLN A 1 102 ? 4.877 1.940 -0.270 1.00 96.38 102 GLN A N 1
ATOM 740 C CA . GLN A 1 102 ? 6.312 2.047 -0.023 1.00 96.38 102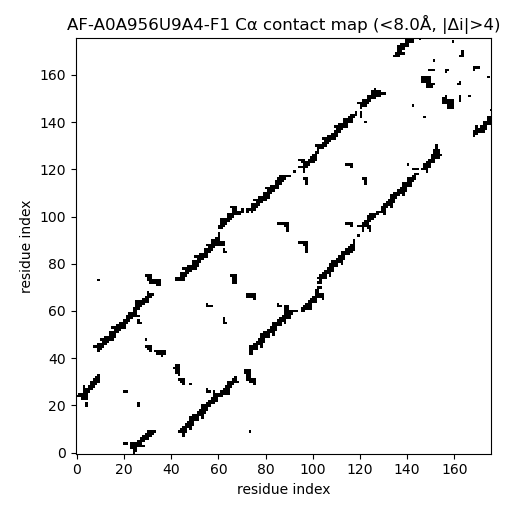 GLN A CA 1
ATOM 741 C C . GLN A 1 102 ? 6.951 3.176 -0.856 1.00 96.38 102 GLN A C 1
ATOM 743 O O . GLN A 1 102 ? 6.361 4.244 -1.052 1.00 96.38 102 GLN A O 1
ATOM 748 N N . ALA A 1 103 ? 8.198 3.002 -1.297 1.00 94.75 103 ALA A N 1
ATOM 749 C CA . ALA A 1 103 ? 8.905 4.002 -2.084 1.00 94.75 103 ALA A CA 1
ATOM 750 C C . ALA A 1 103 ? 8.526 3.939 -3.574 1.00 94.75 103 ALA A C 1
ATOM 752 O O . ALA A 1 103 ? 8.164 2.891 -4.105 1.00 94.75 103 ALA A O 1
ATOM 753 N N . ASN A 1 104 ? 8.706 5.064 -4.276 1.00 93.62 104 ASN A N 1
ATOM 754 C CA . ASN A 1 104 ? 8.625 5.156 -5.740 1.00 93.62 104 ASN A CA 1
ATOM 755 C C . ASN A 1 104 ? 7.250 4.776 -6.333 1.00 93.62 104 ASN A C 1
ATOM 757 O O . ASN A 1 104 ? 7.179 4.217 -7.426 1.00 93.62 104 ASN A O 1
ATOM 761 N N . VAL A 1 105 ? 6.163 5.112 -5.635 1.00 95.94 105 VAL A N 1
ATOM 762 C CA . VAL A 1 105 ? 4.781 4.806 -6.038 1.00 95.94 105 VAL A CA 1
ATOM 763 C C . VAL A 1 105 ? 4.148 6.002 -6.754 1.00 95.94 105 VAL A C 1
ATOM 765 O O . VAL A 1 105 ? 3.993 7.067 -6.149 1.00 95.94 105 VAL A O 1
ATOM 768 N N . ARG A 1 106 ? 3.779 5.865 -8.034 1.00 96.19 106 ARG A N 1
ATOM 769 C CA . ARG A 1 106 ? 3.286 6.997 -8.843 1.00 96.19 106 ARG A CA 1
ATOM 770 C C . ARG A 1 106 ? 2.044 6.685 -9.665 1.00 96.19 106 ARG A C 1
ATOM 772 O O . ARG A 1 106 ? 1.936 5.596 -10.188 1.00 96.19 106 ARG A O 1
ATOM 779 N N . ASN A 1 107 ? 1.143 7.651 -9.830 1.00 98.25 107 ASN A N 1
ATOM 780 C CA . ASN A 1 107 ? 0.021 7.557 -10.780 1.00 98.25 107 ASN A CA 1
ATOM 781 C C . ASN A 1 107 ? -0.864 6.302 -10.635 1.00 98.25 107 ASN A C 1
ATOM 783 O O . ASN A 1 107 ? -1.486 5.865 -11.596 1.00 98.25 107 ASN A O 1
ATOM 787 N N . ASN A 1 108 ? -0.918 5.694 -9.449 1.00 98.69 108 ASN A N 1
ATOM 788 C CA . ASN A 1 108 ? -1.775 4.537 -9.213 1.00 98.69 108 ASN A CA 1
ATOM 789 C C . ASN A 1 108 ? -3.179 4.998 -8.824 1.00 98.69 108 ASN A C 1
ATOM 791 O O . ASN A 1 108 ? -3.345 6.021 -8.153 1.00 98.69 108 ASN A O 1
ATOM 795 N N . GLU A 1 109 ? -4.179 4.204 -9.181 1.00 98.88 109 GLU A N 1
ATOM 796 C CA . GLU A 1 109 ? -5.554 4.372 -8.731 1.00 98.88 109 GLU A CA 1
ATOM 797 C C . GLU A 1 109 ? -5.848 3.393 -7.591 1.00 98.88 109 GLU A C 1
ATOM 799 O O . GLU A 1 109 ? -5.696 2.184 -7.742 1.00 98.88 109 GLU A O 1
ATOM 804 N N . ILE A 1 110 ? -6.282 3.908 -6.443 1.00 98.88 110 ILE A N 1
ATOM 805 C CA . ILE A 1 110 ? -6.636 3.135 -5.251 1.00 98.88 110 ILE A CA 1
ATOM 806 C C . ILE A 1 110 ? -8.037 3.562 -4.820 1.00 98.88 110 ILE A C 1
ATOM 808 O O . ILE A 1 110 ? -8.212 4.470 -4.002 1.00 98.88 110 ILE A O 1
ATOM 812 N N . THR A 1 111 ? -9.050 2.939 -5.422 1.00 98.94 111 THR A N 1
ATOM 813 C CA . THR A 1 111 ? -10.432 3.427 -5.346 1.00 98.94 111 THR A CA 1
ATOM 814 C C . THR A 1 111 ? -11.459 2.343 -5.062 1.00 98.94 111 THR A C 1
ATOM 816 O O . THR A 1 111 ? -11.301 1.193 -5.452 1.00 98.94 111 THR A O 1
ATOM 819 N N . GLY A 1 112 ? -12.569 2.680 -4.402 1.00 98.75 112 GLY A N 1
ATOM 820 C CA . GLY A 1 112 ? -13.677 1.729 -4.230 1.00 98.75 112 GLY A CA 1
ATOM 821 C C . GLY A 1 112 ? -13.366 0.528 -3.331 1.00 98.75 112 GLY A C 1
ATOM 822 O O . GLY A 1 112 ? -14.145 -0.425 -3.308 1.00 98.75 112 GLY A O 1
ATOM 823 N N . ASN A 1 113 ? -12.239 0.527 -2.618 1.00 98.94 113 ASN A N 1
ATOM 824 C CA . ASN A 1 113 ? -11.853 -0.576 -1.744 1.00 98.94 113 ASN A CA 1
ATOM 825 C C . ASN A 1 113 ? -12.559 -0.463 -0.388 1.00 98.94 113 ASN A C 1
ATOM 827 O O . ASN A 1 113 ? -12.927 0.626 0.058 1.00 98.94 113 ASN A O 1
ATOM 831 N N . LYS A 1 114 ? -12.727 -1.602 0.284 1.00 98.88 114 LYS A N 1
ATOM 832 C CA . LYS A 1 114 ? -13.214 -1.688 1.662 1.00 98.88 114 LYS A CA 1
ATOM 833 C C . LYS A 1 114 ? -12.087 -2.168 2.559 1.00 98.88 114 LYS A C 1
ATOM 835 O O . LYS A 1 114 ? -11.596 -3.280 2.376 1.00 98.88 114 LYS A O 1
ATOM 840 N N . PHE A 1 115 ? -11.720 -1.356 3.536 1.00 98.81 115 PHE A N 1
ATOM 841 C CA . PHE A 1 115 ? -10.683 -1.679 4.503 1.00 98.81 115 PHE A CA 1
ATOM 842 C C . PHE A 1 115 ? -11.315 -1.887 5.875 1.00 98.81 115 PHE A C 1
ATOM 844 O O . PHE A 1 115 ? -12.028 -1.015 6.369 1.00 98.81 115 PHE A O 1
ATOM 851 N N . TYR A 1 116 ? -11.047 -3.030 6.492 1.00 98.50 116 TYR A N 1
ATOM 852 C CA . TYR A 1 116 ? -11.475 -3.367 7.845 1.00 98.50 116 TYR A CA 1
ATOM 853 C C . TYR A 1 116 ? -10.226 -3.571 8.695 1.00 98.50 116 TYR A C 1
ATOM 855 O O . TYR A 1 116 ? -9.697 -4.681 8.740 1.00 98.50 116 TYR A O 1
ATOM 863 N N . ALA A 1 117 ? -9.753 -2.504 9.340 1.00 96.38 117 ALA A N 1
ATOM 864 C CA . ALA A 1 117 ? -8.525 -2.558 10.121 1.00 96.38 117 ALA A CA 1
ATOM 865 C C . ALA A 1 117 ? -8.686 -3.415 11.387 1.00 96.38 117 ALA A C 1
ATOM 867 O O . ALA A 1 117 ? -9.766 -3.504 11.984 1.00 96.38 117 ALA A O 1
ATOM 868 N N . ASN A 1 118 ? -7.578 -4.025 11.810 1.00 95.88 118 ASN A N 1
ATOM 869 C CA . ASN A 1 118 ? -7.495 -4.739 13.080 1.00 95.88 118 ASN A CA 1
ATOM 870 C C . ASN A 1 118 ? -7.435 -3.766 14.283 1.00 95.88 118 ASN A C 1
ATOM 872 O O . ASN A 1 118 ? -7.672 -2.568 14.148 1.00 95.88 118 ASN A O 1
ATOM 876 N N . GLY A 1 119 ? -7.109 -4.269 15.480 1.00 94.88 119 GLY A N 1
ATOM 877 C CA . GLY A 1 119 ? -7.047 -3.462 16.707 1.00 94.88 119 GLY A CA 1
ATOM 878 C C . GLY A 1 119 ? -6.073 -2.272 16.682 1.00 94.88 119 GLY A C 1
ATOM 879 O O . GLY A 1 119 ? -6.258 -1.345 17.464 1.00 94.88 119 GLY A O 1
ATOM 880 N N . GLN A 1 120 ? -5.087 -2.254 15.777 1.00 94.50 120 GLN A N 1
ATOM 881 C CA . GLN A 1 120 ? -4.216 -1.093 15.549 1.00 94.50 120 GLN A CA 1
ATOM 882 C C . GLN A 1 120 ? -4.951 0.076 14.886 1.00 94.50 120 GLN A C 1
ATOM 884 O O . GLN A 1 120 ? -4.512 1.215 14.979 1.00 94.50 120 GLN A O 1
ATOM 889 N N . ASN A 1 121 ? -6.058 -0.206 14.193 1.00 96.19 121 ASN A N 1
ATOM 890 C CA . ASN A 1 121 ? -6.816 0.743 13.382 1.00 96.19 121 ASN A CA 1
ATOM 891 C C . ASN A 1 121 ? -5.995 1.433 12.274 1.00 96.19 121 ASN A C 1
ATOM 893 O O . ASN A 1 121 ? -6.399 2.489 11.796 1.00 96.19 121 ASN A O 1
ATOM 897 N N . LEU A 1 122 ? -4.866 0.849 11.851 1.00 98.25 122 LEU A N 1
ATOM 898 C CA . LEU A 1 122 ? -4.024 1.383 10.780 1.00 98.25 122 LEU A CA 1
ATOM 899 C C . LEU A 1 122 ? -4.530 0.932 9.408 1.00 98.25 122 LEU A C 1
ATOM 901 O O . LEU A 1 122 ? -4.454 -0.245 9.052 1.00 98.25 122 LEU A O 1
ATOM 905 N N . PHE A 1 123 ? -5.037 1.883 8.628 1.00 98.75 123 PHE A N 1
ATOM 906 C CA . PHE A 1 123 ? -5.609 1.608 7.309 1.00 98.75 123 PHE A CA 1
ATOM 907 C C . PHE A 1 123 ? -4.580 1.722 6.188 1.00 98.75 123 PHE A C 1
ATOM 909 O O . PHE A 1 123 ? -4.470 0.822 5.358 1.00 98.75 123 PHE A O 1
ATOM 916 N N . ILE A 1 124 ? -3.833 2.825 6.165 1.00 98.75 124 ILE A N 1
ATOM 917 C CA . ILE A 1 124 ? -2.818 3.103 5.146 1.00 98.75 124 ILE A CA 1
ATOM 918 C C . ILE A 1 124 ? -1.508 3.433 5.846 1.00 98.75 124 ILE A C 1
ATOM 920 O O . ILE A 1 124 ? -1.478 4.346 6.673 1.00 98.75 124 ILE A O 1
ATOM 924 N N . SER A 1 125 ? -0.430 2.749 5.470 1.00 98.69 125 SER A N 1
ATOM 925 C CA . SER A 1 125 ? 0.935 3.165 5.784 1.00 98.69 125 SER A CA 1
ATOM 926 C C . SER A 1 125 ? 1.618 3.750 4.545 1.00 98.69 125 SER A C 1
ATOM 928 O O . SER A 1 125 ? 1.454 3.264 3.425 1.00 98.69 125 SER A O 1
ATOM 930 N N . ASN A 1 126 ? 2.379 4.827 4.736 1.00 98.19 126 ASN A N 1
ATOM 931 C CA . ASN A 1 126 ? 3.194 5.432 3.689 1.00 98.19 126 ASN A CA 1
ATOM 932 C C . ASN A 1 126 ? 4.381 6.187 4.304 1.00 98.19 126 ASN A C 1
ATOM 934 O O . ASN A 1 126 ? 4.329 7.410 4.497 1.00 98.19 126 ASN A O 1
ATOM 938 N N . PRO A 1 127 ? 5.466 5.466 4.635 1.00 97.56 127 PRO A N 1
ATOM 939 C CA . PRO A 1 127 ? 6.601 6.038 5.351 1.00 97.56 127 PRO A CA 1
ATOM 940 C C . PRO A 1 127 ? 7.534 6.862 4.454 1.00 97.56 127 PRO A C 1
ATOM 942 O O . PRO A 1 127 ? 8.449 7.512 4.955 1.00 97.56 127 PRO A O 1
ATOM 945 N N . TYR A 1 128 ? 7.315 6.881 3.136 1.00 96.81 128 TYR A N 1
ATOM 946 C CA . TYR A 1 128 ? 8.170 7.582 2.177 1.00 96.81 128 TYR A CA 1
ATOM 947 C C . TYR A 1 128 ? 7.500 8.825 1.603 1.00 96.81 128 TYR A C 1
ATOM 949 O O . TYR A 1 128 ? 6.303 8.847 1.360 1.00 96.81 128 TYR A O 1
ATOM 957 N N . LYS A 1 129 ? 8.309 9.841 1.287 1.00 96.38 129 LYS A N 1
ATOM 958 C CA . LYS A 1 129 ? 7.873 11.082 0.617 1.00 96.38 129 LYS A CA 1
ATOM 959 C C . LYS A 1 129 ? 7.991 11.029 -0.911 1.00 96.38 129 LYS A C 1
ATOM 961 O O . LYS A 1 129 ? 7.903 12.053 -1.576 1.00 96.38 129 LYS A O 1
ATOM 966 N N . THR A 1 130 ? 8.274 9.854 -1.472 1.00 93.75 130 THR A N 1
ATOM 967 C CA . THR A 1 130 ? 8.526 9.666 -2.912 1.00 93.75 130 THR A CA 1
ATOM 968 C C . THR A 1 130 ? 7.279 9.277 -3.701 1.00 93.75 130 THR A C 1
ATOM 970 O O . THR A 1 130 ? 7.383 8.998 -4.897 1.00 93.75 130 THR A O 1
ATOM 973 N N . SER A 1 131 ? 6.117 9.252 -3.041 1.00 91.62 131 SER A N 1
ATOM 974 C CA . SER A 1 131 ? 4.830 8.959 -3.665 1.00 91.62 131 SER A CA 1
ATOM 975 C C . SER A 1 131 ? 4.229 10.219 -4.292 1.00 91.62 131 SER A C 1
ATOM 977 O O . SER A 1 131 ? 4.236 11.282 -3.675 1.00 91.62 131 SER A O 1
ATOM 979 N N . SER A 1 132 ? 3.704 10.124 -5.516 1.00 95.25 132 SER A N 1
ATOM 980 C CA . SER A 1 132 ? 3.163 11.289 -6.238 1.00 95.25 132 SER A CA 1
ATOM 981 C C . SER A 1 132 ? 2.109 10.907 -7.274 1.00 95.25 132 SER A C 1
ATOM 983 O O . SER A 1 132 ? 2.248 9.883 -7.930 1.00 95.25 132 SER A O 1
ATOM 985 N N . GLY A 1 133 ? 1.095 11.749 -7.482 1.00 96.81 133 GLY A N 1
ATOM 986 C CA . GLY A 1 133 ? 0.105 11.560 -8.555 1.00 96.81 133 GLY A CA 1
ATOM 987 C C . GLY A 1 133 ? -0.861 10.385 -8.358 1.00 96.81 133 GLY A C 1
ATOM 988 O O . GLY A 1 133 ? -1.654 10.107 -9.245 1.00 96.81 133 GLY A O 1
ATOM 989 N N . ASN A 1 134 ? -0.809 9.692 -7.216 1.00 97.88 134 ASN A N 1
ATOM 990 C CA . ASN A 1 134 ? -1.739 8.606 -6.913 1.00 97.88 134 ASN A CA 1
ATOM 991 C C . ASN A 1 134 ? -3.134 9.168 -6.608 1.00 97.88 134 ASN A C 1
ATOM 993 O O . ASN A 1 134 ? -3.260 10.118 -5.834 1.00 97.88 134 ASN A O 1
ATOM 997 N N . LEU A 1 135 ? -4.168 8.549 -7.172 1.00 98.62 135 LEU A N 1
ATOM 998 C CA . LEU A 1 135 ? -5.563 8.811 -6.840 1.00 98.62 135 LEU A CA 1
ATOM 999 C C . LEU A 1 135 ? -5.997 7.839 -5.744 1.00 98.62 135 LEU A C 1
ATOM 1001 O O . LEU A 1 135 ? -6.166 6.652 -6.005 1.00 98.62 135 LEU A O 1
ATOM 1005 N N . VAL A 1 136 ? -6.209 8.343 -4.531 1.00 98.81 136 VAL A N 1
ATOM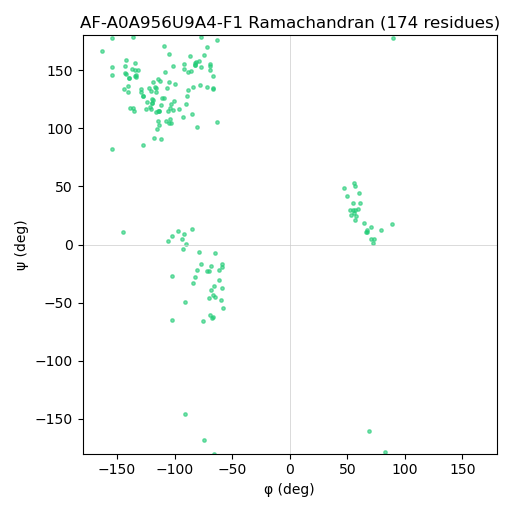 1006 C CA . VAL A 1 136 ? -6.787 7.570 -3.422 1.00 98.81 136 VAL A CA 1
ATOM 1007 C C . VAL A 1 136 ? -8.140 8.177 -3.092 1.00 98.81 136 VAL A C 1
ATOM 1009 O O . VAL A 1 136 ? -8.191 9.293 -2.576 1.00 98.81 136 VAL A O 1
ATOM 1012 N N . ASP A 1 137 ? -9.234 7.510 -3.462 1.00 98.81 137 ASP A N 1
ATOM 1013 C CA . ASP A 1 137 ? -10.574 8.074 -3.274 1.00 98.81 137 ASP A CA 1
ATOM 1014 C C . ASP A 1 137 ? -11.707 7.043 -3.356 1.00 98.81 137 ASP A C 1
ATOM 1016 O O . ASP A 1 137 ? -11.534 5.935 -3.851 1.00 98.81 137 ASP A O 1
ATOM 1020 N N . ASN A 1 138 ? -12.912 7.418 -2.923 1.00 98.69 138 ASN A N 1
ATOM 1021 C CA . ASN A 1 138 ? -14.109 6.571 -2.957 1.00 98.69 138 ASN A CA 1
ATOM 1022 C C . ASN A 1 138 ? -13.934 5.213 -2.238 1.00 98.69 138 ASN A C 1
ATOM 1024 O O . ASN A 1 138 ? -14.578 4.225 -2.583 1.00 98.69 138 ASN A O 1
ATOM 1028 N N . ASN A 1 139 ? -13.047 5.145 -1.249 1.00 98.88 139 ASN A N 1
ATOM 1029 C CA . ASN A 1 139 ? -12.830 3.988 -0.391 1.00 98.88 139 ASN A CA 1
ATOM 1030 C C . ASN A 1 139 ? -13.786 4.009 0.815 1.00 98.88 139 ASN A C 1
ATOM 1032 O O . ASN A 1 139 ? -14.372 5.037 1.168 1.00 98.88 139 ASN A O 1
ATOM 1036 N N . ILE A 1 140 ? -13.951 2.862 1.467 1.00 98.81 140 ILE A N 1
ATOM 1037 C CA . ILE A 1 140 ? -14.695 2.740 2.723 1.00 98.81 140 ILE A CA 1
ATOM 1038 C C . ILE A 1 140 ? -13.754 2.170 3.780 1.00 98.81 140 ILE A C 1
ATOM 1040 O O . ILE A 1 140 ? -13.269 1.047 3.646 1.00 98.81 140 ILE A O 1
ATOM 1044 N N . TYR A 1 141 ? -13.526 2.939 4.836 1.00 98.75 141 TYR A N 1
ATOM 1045 C CA . TYR A 1 141 ? -12.721 2.557 5.991 1.00 98.75 141 TYR A CA 1
ATOM 1046 C C . TYR A 1 141 ? -13.657 2.202 7.142 1.00 98.75 141 TYR A C 1
ATOM 1048 O O . TYR A 1 141 ? -14.477 3.029 7.534 1.00 98.75 141 TYR A O 1
ATOM 1056 N N . ILE A 1 142 ? -13.562 0.977 7.652 1.00 98.25 142 ILE A N 1
ATOM 1057 C CA . ILE A 1 142 ? -14.409 0.473 8.735 1.00 98.25 142 ILE A CA 1
ATOM 1058 C C . ILE A 1 142 ? -13.541 0.206 9.960 1.00 98.25 142 ILE A C 1
ATOM 1060 O O . ILE A 1 142 ? -12.675 -0.675 9.938 1.00 98.25 142 ILE A O 1
ATOM 1064 N N . SER A 1 143 ? -13.781 0.963 11.026 1.00 94.88 143 SER A N 1
ATOM 1065 C CA . SER A 1 143 ? -13.087 0.855 12.305 1.00 94.88 143 SER A CA 1
ATOM 1066 C C . SER A 1 143 ? -13.982 0.230 13.366 1.00 94.88 143 SER A C 1
ATOM 1068 O O . SER A 1 143 ? -15.126 0.627 13.567 1.00 94.88 143 SER A O 1
ATOM 1070 N N . ARG A 1 144 ? -13.438 -0.725 14.125 1.00 90.00 144 ARG A N 1
ATOM 1071 C CA . ARG A 1 144 ? -14.122 -1.263 15.314 1.00 90.00 144 ARG A CA 1
ATOM 1072 C C . ARG A 1 144 ? -13.962 -0.369 16.541 1.00 90.00 144 ARG A C 1
ATOM 1074 O O . ARG A 1 144 ? -14.764 -0.468 17.462 1.00 90.00 144 ARG A O 1
ATOM 1081 N N . ALA A 1 145 ? -12.931 0.472 16.564 1.00 88.44 145 ALA A N 1
ATOM 1082 C CA . ALA A 1 145 ? -12.635 1.362 17.682 1.00 88.44 145 ALA A CA 1
ATOM 1083 C C . ALA A 1 145 ? -13.256 2.762 17.521 1.00 88.44 145 ALA A C 1
ATOM 1085 O O . ALA A 1 145 ? -13.105 3.593 18.409 1.00 88.44 145 ALA A O 1
ATOM 1086 N N . GLY A 1 146 ? -13.909 3.052 16.388 1.00 89.50 146 GLY A N 1
ATOM 1087 C CA . GLY A 1 146 ? -14.450 4.381 16.069 1.00 89.50 146 GLY A CA 1
ATOM 1088 C C . GLY A 1 146 ? -13.388 5.428 15.699 1.00 89.50 146 GLY A C 1
ATOM 1089 O O . GLY A 1 146 ? -13.715 6.589 15.470 1.00 89.50 146 GLY A O 1
ATOM 1090 N N . GLN A 1 147 ? -12.120 5.023 15.612 1.00 91.38 147 GLN A N 1
ATOM 1091 C CA . GLN A 1 147 ? -10.966 5.859 15.267 1.00 91.38 147 GLN A CA 1
ATOM 1092 C C . GLN A 1 147 ? -10.085 5.151 14.234 1.00 91.38 147 GLN A C 1
ATOM 1094 O O . GLN A 1 147 ? -10.155 3.929 14.097 1.00 91.38 147 GLN A O 1
ATOM 1099 N N . GLY A 1 148 ? -9.298 5.903 13.469 1.00 96.44 148 GLY A N 1
ATOM 1100 C CA . GLY A 1 148 ? -8.502 5.359 12.372 1.00 96.44 148 GLY A CA 1
ATOM 1101 C C . GLY A 1 148 ? -7.166 6.062 12.239 1.00 96.44 148 GLY A C 1
ATOM 1102 O O . GLY A 1 148 ? -7.115 7.291 12.247 1.00 96.44 148 GLY A O 1
ATOM 1103 N N . GLU A 1 149 ? -6.121 5.263 12.083 1.00 98.25 149 GLU A N 1
ATOM 1104 C CA . GLU A 1 149 ? -4.745 5.690 11.890 1.00 98.25 149 GLU A CA 1
ATOM 1105 C C . GLU A 1 149 ? -4.380 5.618 10.407 1.00 98.25 149 GLU A C 1
ATOM 1107 O O . GLU A 1 149 ? -4.710 4.665 9.689 1.00 98.25 149 GLU A O 1
ATOM 1112 N N . PHE A 1 150 ? -3.678 6.649 9.954 1.00 98.75 150 PHE A N 1
ATOM 1113 C CA . PHE A 1 150 ? -3.190 6.773 8.589 1.00 98.75 150 PHE A CA 1
ATOM 1114 C C . PHE A 1 150 ? -1.787 7.358 8.616 1.00 98.75 150 PHE A C 1
ATOM 1116 O O . PHE A 1 150 ? -1.491 8.274 9.384 1.00 98.75 150 PHE A O 1
ATOM 1123 N N . GLN A 1 151 ? -0.935 6.893 7.718 1.00 98.69 151 GLN A N 1
ATOM 1124 C CA . GLN A 1 151 ? 0.339 7.521 7.432 1.00 98.69 151 GLN A CA 1
ATOM 1125 C C . GLN A 1 151 ? 0.373 7.926 5.962 1.00 98.69 151 GLN A C 1
ATOM 1127 O O . GLN A 1 151 ? 0.041 7.140 5.078 1.00 98.69 151 GLN A O 1
ATOM 1132 N N . TRP A 1 152 ? 0.784 9.162 5.701 1.00 98.31 152 TRP A N 1
ATOM 1133 C CA . TRP A 1 152 ? 0.944 9.689 4.351 1.00 98.31 152 TRP A CA 1
ATOM 1134 C C . TRP A 1 152 ? 2.189 10.548 4.258 1.00 98.31 152 TRP A C 1
ATOM 1136 O O . TRP A 1 152 ? 2.387 11.431 5.096 1.00 98.31 152 TRP A O 1
ATOM 1146 N N . ASN A 1 153 ? 3.027 10.315 3.245 1.00 96.25 153 ASN A N 1
ATOM 1147 C CA . ASN A 1 153 ? 4.264 11.064 3.034 1.00 96.25 153 ASN A CA 1
ATOM 1148 C C . ASN A 1 153 ? 5.099 11.219 4.323 1.00 96.25 153 ASN A C 1
ATOM 1150 O O . ASN A 1 153 ? 5.550 12.317 4.667 1.00 96.25 153 ASN A O 1
ATOM 1154 N N . SER A 1 154 ? 5.311 10.108 5.041 1.00 97.19 154 SER A N 1
ATOM 1155 C CA . SER A 1 154 ? 6.072 10.037 6.300 1.00 97.19 154 SER A CA 1
ATOM 1156 C C . SER A 1 154 ? 5.439 10.762 7.504 1.00 97.19 154 SER A C 1
ATOM 1158 O O . SER A 1 154 ? 6.114 10.945 8.520 1.00 97.19 154 SER A O 1
ATOM 1160 N N . LYS A 1 155 ? 4.169 11.178 7.434 1.00 98.44 155 LYS A N 1
ATOM 1161 C CA . LYS A 1 155 ? 3.446 11.816 8.546 1.00 98.44 155 LYS A CA 1
ATOM 1162 C C . LYS A 1 155 ? 2.261 10.963 8.994 1.00 98.44 155 LYS A C 1
ATOM 1164 O O . LYS A 1 155 ? 1.505 10.493 8.152 1.00 98.44 155 LYS A O 1
ATOM 1169 N N . PHE A 1 156 ? 2.103 10.801 10.307 1.00 98.44 156 PHE A N 1
ATOM 1170 C CA . PHE A 1 156 ? 0.972 10.097 10.918 1.00 98.44 156 PHE A CA 1
ATOM 1171 C C . PHE A 1 156 ? -0.214 11.027 11.198 1.00 98.44 156 PHE A C 1
ATOM 1173 O O . PHE A 1 156 ? -0.039 12.212 11.504 1.00 98.44 156 PHE A O 1
ATOM 1180 N N . TYR A 1 157 ? -1.413 10.458 11.112 1.00 98.62 157 TYR A N 1
ATOM 1181 C CA . TYR A 1 157 ? -2.702 11.096 11.328 1.00 98.62 157 TYR A CA 1
ATOM 1182 C C . TYR A 1 157 ? -3.607 10.148 12.118 1.00 98.62 157 TYR A C 1
ATOM 1184 O O . TYR A 1 157 ? -3.998 9.104 11.605 1.00 98.62 157 TYR A O 1
ATOM 1192 N N . SER A 1 158 ? -4.001 10.564 13.321 1.00 96.94 158 SER A N 1
ATOM 1193 C CA . SER A 1 158 ? -4.837 9.774 14.238 1.00 96.94 158 SER A CA 1
ATOM 1194 C C . SER A 1 158 ? -6.345 9.892 14.000 1.00 96.94 158 SER A C 1
ATOM 1196 O O . SER A 1 158 ? -7.165 9.543 14.847 1.00 96.94 158 SER A O 1
ATOM 1198 N N . SER A 1 159 ? -6.745 10.446 12.852 1.00 97.50 159 SER A N 1
ATOM 1199 C CA . SER A 1 159 ? -8.137 10.405 12.411 1.00 97.50 159 SER A CA 1
ATOM 1200 C C . SER A 1 159 ? -8.242 10.505 10.895 1.00 97.50 159 SER A C 1
ATOM 1202 O O . SER A 1 159 ? -7.440 11.169 10.234 1.00 97.50 159 SER A O 1
ATOM 1204 N N . PHE A 1 160 ? -9.316 9.937 10.348 1.00 98.31 160 PHE A N 1
ATOM 1205 C CA . PHE A 1 160 ? -9.637 10.063 8.928 1.00 98.31 160 PHE A CA 1
ATOM 1206 C C . PHE A 1 160 ? -9.824 11.525 8.489 1.00 98.31 160 PHE A C 1
ATOM 1208 O O . PHE A 1 160 ? -9.391 11.912 7.408 1.00 98.31 160 PHE A O 1
ATOM 1215 N N . SER A 1 161 ? -10.421 12.366 9.343 1.00 98.06 161 SER A N 1
ATOM 1216 C CA . SER A 1 161 ? -10.634 13.787 9.037 1.00 98.06 161 SER A CA 1
ATOM 1217 C C . SER A 1 161 ? -9.313 14.551 8.901 1.00 98.06 161 SER A C 1
ATOM 1219 O O . SER A 1 161 ? -9.133 15.298 7.939 1.00 98.06 161 SER A O 1
ATOM 1221 N N . SER A 1 162 ? -8.358 14.341 9.818 1.00 98.44 162 SER A N 1
ATOM 1222 C CA . SER A 1 162 ? -7.059 15.020 9.748 1.00 98.44 162 SER A CA 1
ATOM 1223 C C . SER A 1 162 ? -6.222 14.537 8.561 1.00 98.44 162 SER A C 1
ATOM 1225 O O . SER A 1 162 ? -5.614 15.368 7.885 1.00 98.44 162 SER A O 1
ATOM 1227 N N . TYR A 1 163 ? -6.248 13.233 8.263 1.00 98.62 163 TYR A N 1
ATOM 1228 C CA . TYR A 1 163 ? -5.650 12.657 7.056 1.00 98.62 163 TYR A CA 1
ATOM 1229 C C . TYR A 1 163 ? -6.231 13.285 5.782 1.00 98.62 163 TYR A C 1
ATOM 1231 O O . TYR A 1 163 ? -5.491 13.847 4.972 1.00 98.62 163 TYR A O 1
ATOM 1239 N N . ARG A 1 164 ? -7.559 13.256 5.627 1.00 98.56 164 ARG A N 1
ATOM 1240 C CA . ARG A 1 164 ? -8.256 13.770 4.441 1.00 98.56 164 ARG A CA 1
ATOM 1241 C C . ARG A 1 164 ? -7.976 15.252 4.218 1.00 98.56 164 ARG A C 1
ATOM 1243 O O . ARG A 1 164 ? -7.601 15.649 3.120 1.00 98.56 164 ARG A O 1
ATOM 1250 N N . ASN A 1 165 ? -8.092 16.069 5.265 1.00 98.38 165 ASN A N 1
ATOM 1251 C CA . ASN A 1 165 ? -7.883 17.515 5.156 1.00 98.38 165 ASN A CA 1
ATOM 1252 C C . ASN A 1 165 ? -6.435 17.873 4.802 1.00 98.38 165 ASN A C 1
ATOM 1254 O O . ASN A 1 165 ? -6.201 18.844 4.090 1.00 98.38 165 ASN A O 1
ATOM 1258 N N . ALA A 1 166 ? -5.459 17.114 5.304 1.00 98.25 166 ALA A N 1
ATOM 1259 C CA . ALA A 1 166 ? -4.050 17.408 5.067 1.00 98.25 166 ALA A CA 1
ATOM 1260 C C . ALA A 1 166 ? -3.532 16.895 3.719 1.00 98.25 166 ALA A C 1
ATOM 1262 O O . ALA A 1 166 ? -2.557 17.437 3.204 1.00 98.25 166 ALA A O 1
ATOM 1263 N N . THR A 1 167 ? -4.130 15.830 3.184 1.00 97.88 167 THR A N 1
ATOM 1264 C CA . THR A 1 167 ? -3.651 15.164 1.963 1.00 97.88 167 THR A CA 1
ATOM 1265 C C . THR A 1 167 ? -4.471 15.523 0.730 1.00 97.88 167 THR A C 1
ATOM 1267 O O . THR A 1 167 ? -3.940 15.476 -0.374 1.00 97.88 167 THR A O 1
ATOM 1270 N N . GLY A 1 168 ? -5.750 15.873 0.900 1.00 98.00 168 GLY A N 1
ATOM 1271 C CA . GLY A 1 168 ? -6.698 15.996 -0.206 1.00 98.00 168 GLY A CA 1
ATOM 1272 C C . GLY A 1 168 ? -7.131 14.649 -0.799 1.00 98.00 168 GLY A C 1
ATOM 1273 O O . GLY A 1 168 ? -7.920 14.639 -1.740 1.00 98.00 168 GLY A O 1
ATOM 1274 N N . ASN A 1 169 ? -6.654 13.523 -0.258 1.00 98.31 169 ASN A N 1
ATOM 1275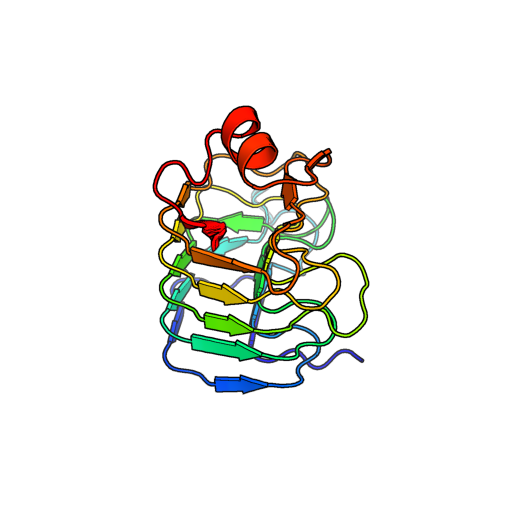 C CA . ASN A 1 169 ? -7.128 12.193 -0.626 1.00 98.31 169 ASN A CA 1
ATOM 1276 C C . ASN A 1 169 ? -8.510 11.935 -0.030 1.00 98.31 169 ASN A C 1
ATOM 1278 O O . ASN A 1 169 ? -8.908 12.573 0.943 1.00 98.31 169 ASN A O 1
ATOM 1282 N N . ASP A 1 170 ? -9.209 10.933 -0.557 1.00 98.69 170 ASP A N 1
ATOM 1283 C CA . ASP A 1 170 ? -10.388 10.348 0.081 1.00 98.69 170 ASP A CA 1
ATOM 1284 C C . ASP A 1 170 ? -11.536 11.351 0.319 1.00 98.69 170 ASP A C 1
ATOM 1286 O O . ASP A 1 170 ? -12.335 11.224 1.252 1.00 98.69 170 ASP A O 1
ATOM 1290 N N . THR A 1 171 ? -11.651 12.357 -0.553 1.00 98.31 171 THR A N 1
ATOM 1291 C CA . THR A 1 171 ? -12.707 13.385 -0.492 1.00 98.31 171 THR A CA 1
ATOM 1292 C C . THR A 1 171 ? -14.116 12.809 -0.625 1.00 98.31 171 THR A C 1
ATOM 1294 O O . THR A 1 171 ? -15.051 13.348 -0.030 1.00 98.31 171 THR A O 1
ATOM 1297 N N . ARG A 1 172 ? -14.276 11.699 -1.355 1.00 98.62 172 ARG A N 1
ATOM 1298 C CA . ARG A 1 172 ? -15.543 10.973 -1.548 1.00 98.62 172 ARG A CA 1
ATOM 1299 C C . ARG A 1 172 ? -15.603 9.662 -0.762 1.00 98.62 172 ARG A C 1
ATOM 1301 O O . ARG A 1 172 ? -16.5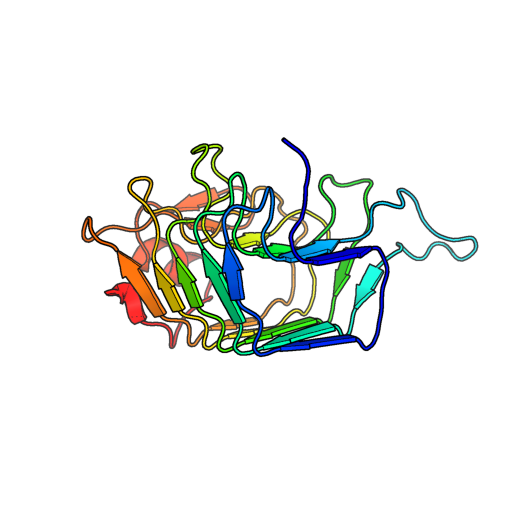88 8.932 -0.857 1.00 98.62 172 ARG A O 1
ATOM 1308 N N . SER A 1 173 ? -14.573 9.364 0.022 1.00 98.62 173 SER A N 1
ATOM 1309 C CA . SER A 1 173 ? -14.505 8.160 0.845 1.00 98.62 173 SER A CA 1
ATOM 1310 C C . SER A 1 173 ? -15.323 8.291 2.125 1.00 98.62 173 SER A C 1
ATOM 1312 O O . SER A 1 173 ? -15.612 9.389 2.615 1.00 98.62 173 SER A O 1
ATOM 1314 N N . LYS A 1 174 ? -15.696 7.143 2.687 1.00 98.31 174 LYS A N 1
ATOM 1315 C CA . LYS A 1 174 ? -16.484 7.049 3.919 1.00 98.31 174 LYS A CA 1
ATOM 1316 C C . LYS A 1 174 ? -15.656 6.407 5.023 1.00 98.31 174 LYS A C 1
ATOM 1318 O O . LYS A 1 174 ? -14.925 5.454 4.775 1.00 98.31 174 LYS A O 1
ATOM 1323 N N . PHE A 1 175 ? -15.830 6.908 6.238 1.00 98.38 175 PHE A N 1
ATOM 1324 C CA . PHE A 1 175 ? -15.308 6.302 7.456 1.00 98.38 175 PHE A CA 1
ATOM 1325 C C . PHE A 1 175 ? -16.492 5.878 8.324 1.00 98.38 175 PHE A C 1
ATOM 1327 O O . PHE A 1 175 ? -17.435 6.661 8.472 1.00 98.38 175 PHE A O 1
ATOM 1334 N N . GLN A 1 176 ? -16.469 4.641 8.809 1.00 95.00 176 GLN A N 1
ATOM 1335 C CA . GLN A 1 176 ? -17.548 3.993 9.557 1.00 95.00 176 GLN A CA 1
ATOM 1336 C C . GLN A 1 176 ? -17.005 3.319 10.808 1.00 95.00 176 GLN A C 1
ATOM 1338 O O . GLN A 1 176 ? -15.882 2.769 10.734 1.00 95.00 176 GLN A O 1
#

Foldseek 3Di:
DAFEQAEDALDAQAEAEDEEAEAGQEDYEFEHADFFAPPVRHFREREHYEHEQYEFEAHQQESYEAYDQAQRTGAYEHYEHALYEFAAYNVVVPLCWHYEYEARYEQYEHAHYEGHYDPVQEHYAYQAQRYYNYAAEHYEYEYPVQWHWYHDRNDIDGHPVVVCVVPVHHPHYYYD

Mean predicted aligned error: 3.18 Å

Solvent-accessible surface area (backbone atoms only — not comparable to full-atom values): 8134 Å² total; per-residue (Å²): 134,79,55,57,58,43,75,38,70,46,41,65,74,43,82,48,63,69,46,80,38,65,66,20,26,32,21,35,36,37,19,9,82,53,56,57,52,51,100,84,68,48,65,39,39,16,26,47,34,37,40,34,48,27,40,22,30,44,3,34,45,15,15,34,36,36,14,4,96,41,89,63,33,5,20,19,33,51,27,38,41,32,49,26,38,29,39,36,16,17,68,67,69,79,70,31,15,30,33,24,41,36,18,46,29,30,47,27,39,42,29,50,28,38,40,34,33,38,98,80,21,29,44,36,22,16,76,31,75,56,54,44,77,55,47,46,31,46,29,37,42,40,35,87,80,78,47,35,31,37,30,53,59,57,40,79,25,81,28,63,67,60,41,29,74,75,66,68,36,39,81,72,33,48,79,77

Sequence (176 aa):
RSAGGIYVDGGTNIYISGNRIEQANIGIELASEHGGRDSNGKIRTTDHVTVKNNLIKSSHVAGISIGGYNLNRGAATDNVITGNTLVNNDTMQDGSGELMIQANVRNNEITGNKFYANGQNLFISNPYKTSSGNLVDNNIYISRAGQGEFQWNSKFYSSFSSYRNATGNDTRSKFQ

Radius of gyration: 14.77 Å; Cα contacts (8 Å, |Δi|>4): 577; chains: 1; bounding box: 38×34×38 Å

Secondary structure (DSSP, 8-state):
----SEEEES-BS-EEES-EEES-SEEEEEE----SB-TTSPBPEEES-EEES-EEE--SSEEEEESBSSTTS-EEES-EEES-EEES--TT-SS--SEEE-BSEES-EEES-EEE--TT-EEEE---S--BS-EEES-EEE-SSS--EEEETTEEESSHHHHHHHH---TT-EE-

Nearest PDB structures (foldseek):
  2vfm-assembly1_A  TM=5.265E-01  e=1.300E-01  Lederbergvirus P22
  2vfo-assembly1_A  TM=3.993E-01  e=4.304E-01  Lederbergvirus P22
  1tyv-assembly1_A  TM=3.955E-01  e=6.876E-01  Lederbergvirus P22
  2vfn-assembly1_A-3  TM=4.056E-01  e=7.630E-01  Lederbergvirus P22
  2vfq-assembly1_A  TM=3.914E-01  e=7.243E-01  Lederbergvirus P22